Protein AF-A0A7V0XI89-F1 (afdb_monomer)

Sequence (116 aa):
MSEIVYDGTAVFCNRFIDRRSRTHDQMVQAARSGKQNIAEGCMASGTSKKFELKLVGVARASLEELLLDYEDFLRQKGLKQWAKEHPKSKFIRSLCYKGDRSYGTYKRFLEKETSE

Mean predicted aligned error: 3.93 Å

pLDDT: mean 93.4, std 10.7, range [33.38, 98.62]

Nearest PDB structures (foldseek):
  7o8k-assembly1_A  TM=6.989E-01  e=5.951E+00  Nonlabens marinus S1-08
  5g2c-assembly1_A  TM=6.320E-01  e=7.297E+00  Nonlabens marinus S1-08
  8auw-assembly1_D  TM=4.251E-01  e=6.590E+00  Homo sapiens

Structure (mmCIF, N/CA/C/O backbone):
data_AF-A0A7V0XI89-F1
#
_entry.id   AF-A0A7V0XI89-F1
#
loop_
_atom_site.group_PDB
_atom_site.id
_atom_site.type_symbol
_atom_site.label_atom_id
_atom_site.label_alt_id
_atom_site.label_comp_id
_atom_site.label_asym_id
_atom_site.label_entity_id
_atom_site.label_seq_id
_atom_site.pdbx_PDB_ins_code
_atom_site.Cartn_x
_atom_site.Cartn_y
_atom_site.Cartn_z
_atom_site.occupancy
_atom_site.B_iso_or_equiv
_atom_site.auth_seq_id
_atom_site.auth_comp_id
_atom_site.auth_asym_id
_atom_site.auth_atom_id
_atom_site.pdbx_PDB_model_num
ATOM 1 N N . MET A 1 1 ? 1.874 -10.206 -5.966 1.00 80.19 1 MET A N 1
ATOM 2 C CA . MET A 1 1 ? 2.003 -9.501 -4.665 1.00 80.19 1 MET A CA 1
ATOM 3 C C . MET A 1 1 ? 1.563 -8.047 -4.771 1.00 80.19 1 MET A C 1
ATOM 5 O O . MET A 1 1 ? 0.699 -7.657 -4.005 1.00 80.19 1 MET A O 1
ATOM 9 N N . SER A 1 2 ? 2.090 -7.262 -5.718 1.00 91.25 2 SER A N 1
ATOM 10 C CA . SER A 1 2 ? 1.640 -5.876 -5.948 1.00 91.25 2 SER A CA 1
ATOM 11 C C . SER A 1 2 ? 0.149 -5.769 -6.292 1.00 91.25 2 SER A C 1
ATOM 13 O O . SER A 1 2 ? -0.512 -4.841 -5.847 1.00 91.25 2 SER A O 1
ATOM 15 N N . GLU A 1 3 ? -0.405 -6.755 -7.003 1.00 94.88 3 GLU A N 1
ATOM 16 C CA . GLU A 1 3 ? -1.851 -6.857 -7.246 1.00 94.88 3 GLU A CA 1
ATOM 17 C C . GLU A 1 3 ? -2.672 -6.975 -5.956 1.00 94.88 3 GLU A C 1
ATOM 19 O O . GLU A 1 3 ? -3.611 -6.218 -5.764 1.00 94.88 3 GLU A O 1
ATOM 24 N N . ILE A 1 4 ? -2.240 -7.823 -5.019 1.00 95.44 4 ILE A N 1
ATOM 25 C CA . ILE A 1 4 ? -2.894 -7.988 -3.712 1.00 95.44 4 ILE A CA 1
ATOM 26 C C . ILE A 1 4 ? -2.888 -6.671 -2.924 1.00 95.44 4 ILE A C 1
ATOM 28 O O . ILE A 1 4 ? -3.867 -6.354 -2.254 1.00 95.44 4 ILE A O 1
ATOM 32 N N . VAL A 1 5 ? -1.792 -5.905 -2.998 1.00 96.06 5 VAL A N 1
ATOM 33 C CA . VAL A 1 5 ? -1.706 -4.580 -2.363 1.00 96.06 5 VAL A CA 1
ATOM 34 C C . VAL A 1 5 ? -2.711 -3.621 -2.997 1.00 96.06 5 VAL A C 1
ATOM 36 O O . VAL A 1 5 ? -3.427 -2.948 -2.268 1.00 96.06 5 VAL A O 1
ATOM 39 N N . TYR A 1 6 ? -2.808 -3.592 -4.328 1.00 97.88 6 TYR A N 1
ATOM 40 C CA . TYR A 1 6 ? -3.791 -2.766 -5.029 1.00 97.88 6 TYR A CA 1
ATOM 41 C C . TYR A 1 6 ? -5.234 -3.119 -4.649 1.00 97.88 6 TYR A C 1
ATOM 43 O O . TYR A 1 6 ? -5.972 -2.239 -4.204 1.00 97.88 6 TYR A O 1
ATOM 51 N N . ASP A 1 7 ? -5.613 -4.394 -4.749 1.00 96.75 7 ASP A N 1
ATOM 52 C CA . ASP A 1 7 ? -6.972 -4.849 -4.436 1.00 96.75 7 ASP A CA 1
ATOM 53 C C . ASP A 1 7 ? -7.314 -4.582 -2.962 1.00 96.75 7 ASP A C 1
ATOM 55 O O . ASP A 1 7 ? -8.398 -4.100 -2.628 1.00 96.75 7 ASP A O 1
ATOM 59 N N . GLY A 1 8 ? -6.351 -4.828 -2.067 1.00 96.56 8 GLY A N 1
ATOM 60 C CA . GLY A 1 8 ? -6.492 -4.547 -0.645 1.00 96.56 8 GLY A CA 1
ATOM 61 C C . GLY A 1 8 ? -6.675 -3.066 -0.337 1.00 96.56 8 GLY A C 1
ATOM 62 O O . GLY A 1 8 ? -7.560 -2.728 0.449 1.00 96.56 8 GLY A O 1
ATOM 63 N N . THR A 1 9 ? -5.908 -2.187 -0.987 1.00 98.00 9 THR A N 1
ATOM 64 C CA . THR A 1 9 ? -6.071 -0.734 -0.856 1.00 98.00 9 THR A CA 1
ATOM 65 C C . THR A 1 9 ? -7.424 -0.277 -1.383 1.00 98.00 9 THR A C 1
ATOM 67 O O . THR A 1 9 ? -8.102 0.487 -0.706 1.00 98.00 9 THR A O 1
ATOM 70 N N . ALA A 1 10 ? -7.871 -0.773 -2.539 1.00 97.56 10 ALA A N 1
ATOM 71 C CA . ALA A 1 10 ? -9.173 -0.404 -3.089 1.00 97.56 10 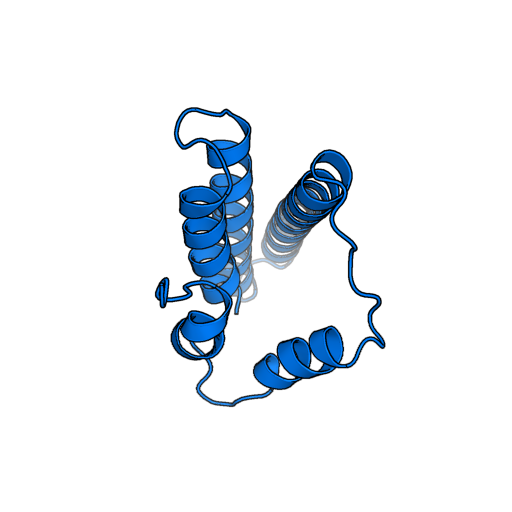ALA A CA 1
ATOM 72 C C . ALA A 1 10 ? -10.317 -0.747 -2.119 1.00 97.56 10 ALA A C 1
ATOM 74 O O . ALA A 1 10 ? -11.189 0.086 -1.856 1.00 97.56 10 ALA A O 1
ATOM 75 N N . VAL A 1 11 ? -10.287 -1.947 -1.532 1.00 96.81 11 VAL A N 1
ATOM 76 C CA . VAL A 1 11 ? -11.266 -2.358 -0.518 1.00 96.81 11 VAL A CA 1
ATOM 77 C C . VAL A 1 11 ? -11.137 -1.531 0.758 1.00 96.81 11 VAL A C 1
ATOM 79 O O . VAL A 1 11 ? -12.149 -1.063 1.275 1.00 96.81 11 VAL A O 1
ATOM 82 N N . PHE A 1 12 ? -9.920 -1.303 1.255 1.00 97.06 12 PHE A N 1
ATOM 83 C CA . PHE A 1 12 ? -9.691 -0.465 2.430 1.00 97.06 12 PHE A CA 1
ATOM 84 C C . PHE A 1 12 ? -10.273 0.942 2.239 1.00 97.06 12 PHE A C 1
ATOM 86 O O . PHE A 1 12 ? -11.072 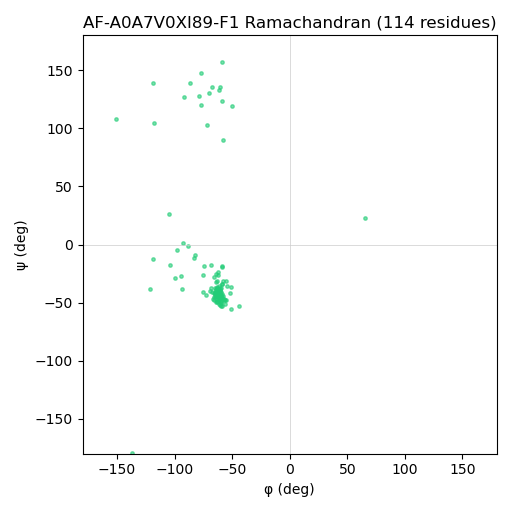1.391 3.061 1.00 97.06 12 PHE A O 1
ATOM 93 N N . CYS A 1 13 ? -9.940 1.607 1.131 1.00 98.00 13 CYS A N 1
ATOM 94 C CA . CYS A 1 13 ? -10.418 2.949 0.825 1.00 98.00 13 CYS A CA 1
ATOM 95 C C . CYS A 1 13 ? -11.942 2.977 0.706 1.00 98.00 13 CYS A C 1
ATOM 97 O O . CYS A 1 13 ? -12.573 3.840 1.300 1.00 98.00 13 CYS A O 1
ATOM 99 N N . ASN A 1 14 ? -12.557 1.995 0.039 1.00 96.50 14 ASN A N 1
ATOM 100 C CA . ASN A 1 14 ? -14.018 1.908 -0.062 1.00 96.50 14 ASN A CA 1
ATOM 101 C C . ASN A 1 14 ? -14.730 1.732 1.285 1.00 96.50 14 ASN A C 1
ATOM 103 O O . ASN A 1 14 ? -15.902 2.088 1.390 1.00 96.50 14 ASN A O 1
ATOM 107 N N . ARG A 1 15 ? -14.055 1.164 2.289 1.00 94.94 15 ARG A N 1
ATOM 108 C CA . ARG A 1 15 ? -14.635 0.897 3.611 1.00 94.94 15 ARG A CA 1
ATOM 109 C C . ARG A 1 15 ? -14.388 2.015 4.613 1.00 94.94 15 ARG A C 1
ATOM 111 O O . ARG A 1 15 ? -15.248 2.277 5.447 1.00 94.94 15 ARG A O 1
ATOM 118 N N . PHE A 1 16 ? -13.203 2.614 4.582 1.00 96.12 16 PHE A N 1
ATOM 119 C CA . PHE A 1 16 ? -12.715 3.447 5.681 1.00 96.12 16 PHE A CA 1
ATOM 120 C C . PHE A 1 16 ? -12.452 4.899 5.295 1.00 96.12 16 PHE A C 1
ATOM 122 O O . PHE A 1 16 ? -12.274 5.733 6.184 1.00 96.12 16 PHE A O 1
ATOM 129 N N . ILE A 1 17 ? -12.442 5.208 3.999 1.00 96.88 17 ILE A N 1
ATOM 130 C CA . ILE A 1 17 ? -12.182 6.544 3.476 1.00 96.88 17 ILE A CA 1
ATOM 131 C C . ILE A 1 17 ? -13.417 7.005 2.700 1.00 96.88 17 ILE A C 1
ATOM 133 O O . ILE A 1 17 ? -14.036 6.234 1.969 1.00 96.88 17 ILE A O 1
ATOM 137 N N . ASP A 1 18 ? -13.798 8.273 2.856 1.00 96.38 18 ASP A N 1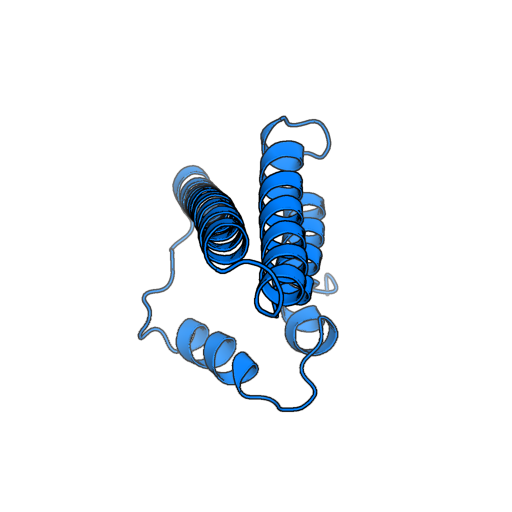
ATOM 138 C CA . ASP A 1 18 ? -14.893 8.840 2.069 1.00 96.38 18 ASP A CA 1
ATOM 139 C C . ASP A 1 18 ? -14.560 8.723 0.573 1.00 96.38 18 ASP A C 1
ATOM 141 O O . ASP A 1 18 ? -13.528 9.220 0.117 1.00 96.38 18 ASP A O 1
ATOM 145 N N . ARG A 1 19 ? -15.449 8.076 -0.191 1.00 94.06 19 ARG A N 1
ATOM 146 C CA . ARG A 1 19 ? -15.307 7.836 -1.636 1.00 94.06 19 ARG A CA 1
ATOM 147 C C . ARG A 1 19 ? -15.167 9.107 -2.472 1.00 94.06 19 ARG A C 1
ATOM 149 O O . ARG A 1 19 ? -14.756 9.014 -3.619 1.00 94.06 19 ARG A O 1
ATOM 156 N N . ARG A 1 20 ? -15.565 10.267 -1.949 1.00 95.94 20 ARG A N 1
ATOM 157 C CA . ARG A 1 20 ? -15.433 11.570 -2.618 1.00 95.94 20 ARG A CA 1
ATOM 158 C C . ARG A 1 20 ? -14.207 12.349 -2.150 1.00 95.94 20 ARG A C 1
ATOM 160 O O . AR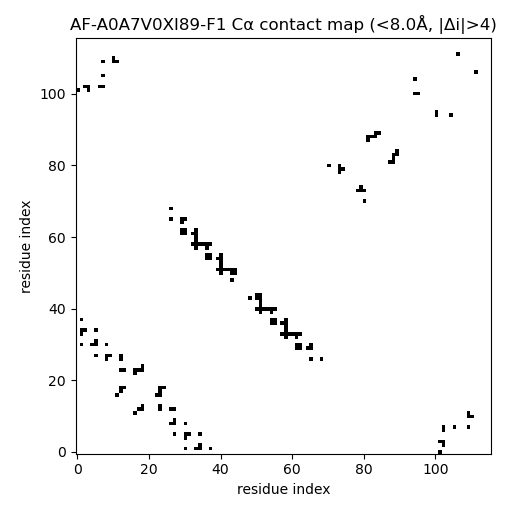G A 1 20 ? -13.954 13.440 -2.653 1.00 95.94 20 ARG A O 1
ATOM 167 N N . SER A 1 21 ? -13.472 11.834 -1.166 1.00 97.12 21 SER A N 1
ATOM 168 C CA . SER A 1 21 ? -12.286 12.510 -0.653 1.00 97.12 21 SER A CA 1
ATOM 169 C C . SER A 1 21 ? -11.096 12.345 -1.589 1.00 97.12 21 SER A C 1
ATOM 171 O O . SER A 1 21 ? -10.883 11.296 -2.195 1.00 97.12 21 SER A O 1
ATOM 173 N N . ARG A 1 22 ? -10.249 13.376 -1.617 1.00 97.50 22 ARG A N 1
ATOM 174 C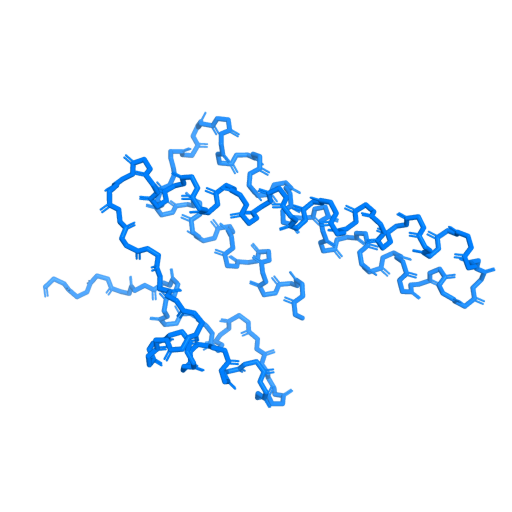 CA . ARG A 1 22 ? -8.979 13.345 -2.342 1.00 97.50 22 ARG A CA 1
ATOM 175 C C . ARG A 1 22 ? -8.055 12.221 -1.855 1.00 97.50 22 ARG A C 1
ATOM 177 O O . ARG A 1 22 ? -7.358 11.626 -2.669 1.00 97.50 22 ARG A O 1
ATOM 184 N N . THR A 1 23 ? -8.095 11.905 -0.562 1.00 97.44 23 THR A N 1
ATOM 185 C CA . THR A 1 23 ? -7.317 10.817 0.046 1.00 97.44 23 THR A CA 1
ATOM 186 C C . THR A 1 23 ? -7.689 9.451 -0.526 1.00 97.44 23 THR A C 1
ATOM 188 O O . THR A 1 23 ? -6.799 8.641 -0.769 1.00 97.44 23 THR A O 1
ATOM 191 N N . HIS A 1 24 ? -8.977 9.191 -0.793 1.00 98.38 24 HIS A N 1
ATOM 192 C CA . HIS A 1 24 ? -9.407 7.935 -1.425 1.00 98.38 24 HIS A CA 1
ATOM 193 C C . HIS A 1 24 ? -8.728 7.759 -2.786 1.00 98.38 24 HIS A C 1
ATOM 195 O O . HIS A 1 24 ? -8.032 6.766 -3.007 1.00 98.38 24 HIS A O 1
ATOM 201 N N . ASP A 1 25 ? -8.846 8.771 -3.649 1.00 97.75 25 ASP A N 1
ATOM 202 C CA . ASP A 1 25 ? -8.242 8.752 -4.980 1.00 97.75 25 ASP A CA 1
ATOM 203 C C . ASP A 1 25 ? -6.717 8.609 -4.917 1.00 97.75 25 ASP A C 1
ATOM 205 O O . ASP A 1 25 ? -6.139 7.832 -5.678 1.00 97.75 25 ASP A O 1
ATOM 209 N N . GLN A 1 26 ? -6.057 9.340 -4.013 1.00 98.12 26 GLN A N 1
ATOM 210 C CA . GLN A 1 26 ? -4.599 9.312 -3.858 1.00 98.12 26 GLN A CA 1
ATOM 211 C C . GLN A 1 26 ? -4.094 7.923 -3.475 1.00 98.12 26 GLN A C 1
ATOM 213 O O . GLN A 1 26 ? -3.252 7.376 -4.185 1.00 98.12 26 GLN A O 1
ATOM 218 N N . MET A 1 27 ? -4.667 7.308 -2.440 1.00 98.62 27 MET A N 1
ATOM 219 C CA . MET A 1 27 ? -4.259 5.974 -1.997 1.00 98.62 27 MET A CA 1
ATOM 220 C C . MET A 1 27 ? -4.468 4.919 -3.093 1.00 98.62 27 MET A C 1
ATOM 222 O O . MET A 1 27 ? -3.583 4.102 -3.366 1.00 98.62 27 MET A O 1
ATOM 226 N N . VAL A 1 28 ? -5.627 4.940 -3.765 1.00 98.50 28 VAL A N 1
ATOM 227 C CA . VAL A 1 28 ? -5.926 3.990 -4.850 1.00 98.50 28 VAL A CA 1
ATOM 228 C C . VAL A 1 28 ? -4.970 4.185 -6.031 1.00 98.50 28 VAL A C 1
ATOM 230 O O . VAL A 1 28 ? -4.481 3.199 -6.595 1.00 98.50 28 VAL A O 1
ATOM 233 N N . GLN A 1 29 ? -4.656 5.432 -6.397 1.00 98.38 29 GLN A N 1
ATOM 234 C CA . GLN A 1 29 ? -3.709 5.727 -7.475 1.00 98.38 29 GLN A CA 1
ATOM 235 C C . GLN A 1 29 ? -2.269 5.371 -7.103 1.00 98.38 29 GLN A C 1
ATOM 237 O O . GLN A 1 29 ? -1.570 4.803 -7.941 1.00 98.38 29 GLN A O 1
ATOM 242 N N . ALA A 1 30 ? -1.829 5.617 -5.869 1.00 98.56 30 ALA A N 1
ATOM 243 C CA . ALA A 1 30 ? -0.505 5.226 -5.393 1.00 98.56 30 ALA A CA 1
ATOM 244 C C . ALA A 1 30 ? -0.320 3.701 -5.477 1.00 98.56 30 ALA A C 1
ATOM 246 O O . ALA A 1 30 ? 0.661 3.208 -6.044 1.00 98.56 30 ALA A O 1
ATOM 247 N N . ALA A 1 31 ? -1.320 2.934 -5.031 1.00 98.50 31 ALA A N 1
ATOM 248 C CA . ALA A 1 31 ? -1.305 1.477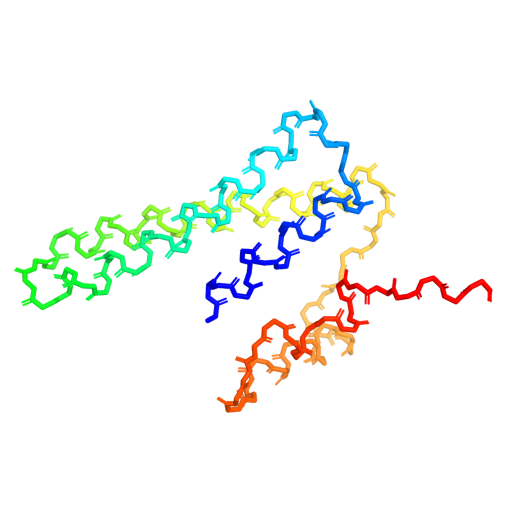 -5.139 1.00 98.50 31 ALA A CA 1
ATOM 249 C C . ALA A 1 31 ? -1.290 0.992 -6.603 1.00 98.50 31 ALA A C 1
ATOM 251 O O . ALA A 1 31 ? -0.532 0.080 -6.954 1.00 98.50 31 ALA A O 1
ATOM 252 N N . ARG A 1 32 ? -2.089 1.622 -7.478 1.00 98.50 32 ARG A N 1
ATOM 253 C CA . ARG A 1 32 ? -2.129 1.312 -8.918 1.00 98.50 32 ARG A CA 1
ATOM 254 C C . ARG A 1 32 ? -0.796 1.615 -9.600 1.00 98.50 32 ARG A C 1
ATOM 256 O O . ARG A 1 32 ? -0.269 0.751 -10.299 1.00 98.50 32 ARG A O 1
ATOM 263 N N . SER A 1 33 ? -0.251 2.808 -9.372 1.00 98.31 33 SER A N 1
ATOM 264 C CA . SER A 1 33 ? 1.041 3.257 -9.899 1.00 98.31 33 SER A CA 1
ATOM 265 C C . SER A 1 33 ? 2.160 2.311 -9.471 1.00 98.31 33 SER A C 1
ATOM 267 O O . SER A 1 33 ? 2.929 1.846 -10.313 1.00 98.31 33 SER A O 1
ATOM 269 N N . GLY A 1 34 ? 2.207 1.943 -8.186 1.00 98.25 34 GLY A N 1
ATOM 270 C CA . GLY A 1 34 ? 3.168 0.970 -7.670 1.00 98.25 34 GLY A CA 1
ATOM 271 C C . GLY A 1 34 ? 3.085 -0.373 -8.401 1.00 98.25 34 GLY A C 1
ATOM 272 O O . GLY A 1 34 ? 4.100 -0.894 -8.865 1.00 98.25 34 GLY A O 1
ATOM 273 N N . LYS A 1 35 ? 1.871 -0.919 -8.574 1.00 98.00 35 LYS A N 1
ATOM 274 C CA . LYS A 1 35 ? 1.641 -2.169 -9.319 1.00 98.00 35 LYS A CA 1
ATOM 275 C C . LYS A 1 35 ? 2.112 -2.075 -10.774 1.00 98.00 35 LYS A C 1
ATOM 277 O O . LYS A 1 35 ? 2.816 -2.979 -11.226 1.00 98.00 35 LYS A O 1
ATOM 282 N N . GLN A 1 36 ? 1.713 -1.027 -11.494 1.00 98.06 36 GLN A N 1
ATOM 283 C CA . GLN A 1 36 ? 2.009 -0.865 -12.922 1.00 98.06 36 GLN A CA 1
ATOM 284 C C . GLN A 1 36 ? 3.506 -0.690 -13.174 1.00 98.06 36 GLN A C 1
ATOM 286 O O . GLN A 1 36 ? 4.074 -1.427 -13.975 1.00 98.06 36 GLN A O 1
ATOM 291 N N . ASN A 1 37 ? 4.167 0.188 -12.417 1.00 98.12 37 ASN A N 1
ATOM 292 C CA . ASN A 1 37 ? 5.599 0.431 -12.574 1.00 98.12 37 ASN A CA 1
ATOM 293 C C . ASN A 1 37 ? 6.452 -0.809 -12.242 1.00 98.12 37 ASN A C 1
ATOM 295 O O . ASN A 1 37 ? 7.479 -1.025 -12.881 1.00 98.12 37 ASN A O 1
ATOM 299 N N . ILE A 1 38 ? 6.027 -1.670 -11.304 1.00 97.56 38 ILE A N 1
ATOM 300 C CA . ILE A 1 38 ? 6.683 -2.974 -11.086 1.00 97.56 38 ILE A CA 1
ATOM 301 C C . ILE A 1 38 ? 6.555 -3.853 -12.332 1.00 97.56 38 ILE A C 1
ATOM 303 O O . ILE A 1 38 ? 7.552 -4.405 -12.789 1.00 97.56 38 ILE A O 1
ATOM 307 N N . ALA A 1 39 ? 5.345 -3.987 -12.882 1.00 96.50 39 ALA A N 1
ATOM 308 C CA . ALA A 1 39 ? 5.107 -4.834 -14.048 1.00 96.50 39 ALA A CA 1
ATOM 309 C C . ALA A 1 39 ? 5.905 -4.350 -15.270 1.00 96.50 39 ALA A C 1
ATOM 311 O O . ALA A 1 39 ? 6.607 -5.137 -15.903 1.00 96.50 39 ALA A O 1
ATOM 312 N N . GLU A 1 40 ? 5.861 -3.049 -15.558 1.00 96.25 40 GLU A N 1
ATOM 313 C CA . GLU A 1 40 ? 6.619 -2.434 -16.649 1.00 96.25 40 GLU A CA 1
ATOM 314 C C . GLU A 1 40 ? 8.134 -2.543 -16.425 1.00 96.25 40 GLU A C 1
ATOM 316 O O . GLU A 1 40 ? 8.874 -2.871 -17.354 1.00 96.25 40 GLU A O 1
ATOM 321 N N . GLY A 1 41 ? 8.604 -2.345 -15.188 1.00 96.56 41 GLY A N 1
ATOM 322 C CA . GLY A 1 41 ? 10.012 -2.495 -14.823 1.00 96.56 41 GLY A CA 1
ATOM 323 C C . GLY A 1 41 ? 10.525 -3.916 -15.062 1.00 96.56 41 GLY A C 1
ATOM 324 O O . GLY A 1 41 ? 11.600 -4.095 -15.634 1.00 96.56 41 GLY A O 1
ATOM 325 N N . CYS A 1 42 ? 9.729 -4.931 -14.709 1.00 93.94 42 CYS A N 1
ATOM 326 C CA . CYS A 1 42 ? 10.048 -6.330 -14.992 1.00 93.94 42 CYS A CA 1
ATOM 327 C C . CYS A 1 42 ? 10.141 -6.607 -16.499 1.00 93.94 42 CYS A C 1
ATOM 329 O O . CYS A 1 42 ? 11.094 -7.250 -16.936 1.00 93.94 42 CYS A O 1
ATOM 331 N N . MET A 1 43 ? 9.205 -6.087 -17.300 1.00 93.88 43 MET A N 1
ATOM 332 C CA . MET A 1 43 ? 9.240 -6.237 -18.762 1.00 93.88 43 MET A CA 1
ATOM 333 C C . MET A 1 43 ? 10.467 -5.558 -19.385 1.00 93.88 43 MET A C 1
ATOM 335 O O . MET A 1 43 ? 11.065 -6.084 -20.322 1.00 93.88 43 MET A O 1
ATOM 339 N N . ALA A 1 44 ? 10.878 -4.411 -18.841 1.00 93.56 44 ALA A N 1
ATOM 340 C CA . ALA A 1 44 ? 12.058 -3.681 -19.287 1.00 93.56 44 ALA A CA 1
ATOM 341 C C . ALA A 1 44 ? 13.386 -4.330 -18.862 1.00 93.56 44 ALA A C 1
ATOM 343 O O . ALA A 1 44 ? 14.421 -4.035 -19.457 1.00 93.56 44 ALA A O 1
ATOM 344 N N . SER A 1 45 ? 13.389 -5.219 -17.864 1.00 90.44 45 SER A N 1
ATOM 345 C CA . SER A 1 45 ? 14.612 -5.811 -17.298 1.00 90.44 45 SER A CA 1
ATOM 346 C C . SER A 1 45 ? 15.470 -6.549 -18.333 1.00 90.44 45 SER A C 1
ATOM 348 O O . SER A 1 45 ? 16.701 -6.548 -18.230 1.00 90.44 45 SER A O 1
ATOM 350 N N . GLY A 1 46 ? 14.828 -7.142 -19.347 1.00 89.81 46 GLY A N 1
ATOM 351 C CA . GLY A 1 46 ? 15.493 -7.835 -20.454 1.00 89.81 46 GLY A CA 1
ATOM 352 C C . GLY A 1 46 ? 15.983 -6.926 -21.588 1.00 89.81 46 GLY A C 1
ATOM 353 O O . GLY A 1 46 ? 16.733 -7.389 -22.439 1.00 89.81 46 GLY A O 1
ATOM 354 N N . THR A 1 47 ? 15.582 -5.649 -21.618 1.00 94.50 47 THR A N 1
ATOM 355 C CA . THR A 1 47 ? 15.873 -4.726 -22.732 1.00 94.50 47 THR A CA 1
ATOM 356 C C . THR A 1 47 ? 16.655 -3.484 -22.304 1.00 94.50 47 THR A C 1
ATOM 358 O O . THR A 1 47 ? 17.539 -3.036 -23.030 1.00 94.50 47 THR A O 1
ATOM 361 N N . SER A 1 48 ? 16.371 -2.912 -21.130 1.00 96.56 48 SER A N 1
ATOM 362 C CA . SER A 1 48 ? 17.016 -1.692 -20.637 1.00 96.56 48 SER A CA 1
ATOM 363 C C . SER A 1 48 ? 17.078 -1.628 -19.113 1.00 96.56 48 SER A C 1
ATOM 365 O O . SER A 1 48 ? 16.101 -1.303 -18.435 1.00 96.56 48 SER A O 1
ATOM 367 N N . LYS A 1 49 ? 18.290 -1.799 -18.571 1.00 95.88 49 LYS A N 1
ATOM 368 C CA . LYS A 1 49 ? 18.565 -1.644 -17.132 1.00 95.88 49 LYS A CA 1
ATOM 369 C C . LYS A 1 49 ? 18.285 -0.240 -16.608 1.00 95.88 49 LYS A C 1
ATOM 371 O O . LYS A 1 49 ? 17.786 -0.081 -15.499 1.00 95.88 49 LYS A O 1
ATOM 376 N N . LYS A 1 50 ? 18.546 0.793 -17.413 1.00 97.12 50 LYS A N 1
ATOM 377 C CA . LYS A 1 50 ? 18.240 2.182 -17.040 1.00 97.12 50 LYS A CA 1
ATOM 378 C C . LYS A 1 50 ? 16.737 2.384 -16.837 1.00 97.12 50 LYS A C 1
ATOM 380 O O . LYS A 1 50 ? 16.335 3.062 -15.894 1.00 97.12 50 LYS A O 1
ATOM 385 N N . PHE A 1 51 ? 15.918 1.820 -17.724 1.00 96.38 51 PHE A N 1
ATOM 386 C CA . PHE A 1 51 ? 14.468 1.973 -17.652 1.00 96.38 51 PHE A CA 1
ATOM 387 C C . PHE A 1 51 ? 13.860 1.118 -16.534 1.00 96.38 51 PHE A C 1
ATOM 389 O O . PHE A 1 51 ? 13.050 1.633 -15.769 1.00 96.38 51 PHE A O 1
ATOM 396 N N . GLU A 1 52 ? 14.339 -0.119 -16.358 1.00 97.69 52 GLU A N 1
ATOM 397 C CA . GLU A 1 52 ? 14.012 -0.969 -15.203 1.00 97.69 52 GLU A CA 1
ATOM 398 C C . GLU A 1 52 ? 14.242 -0.226 -13.878 1.00 97.69 52 GLU A C 1
ATOM 400 O O . GLU A 1 52 ? 13.312 -0.074 -13.087 1.00 97.69 52 GLU A O 1
ATOM 405 N N . LEU A 1 53 ? 15.452 0.304 -13.655 1.00 97.69 53 LEU A N 1
ATOM 406 C CA . LEU A 1 53 ? 15.793 1.010 -12.415 1.00 97.69 53 LEU A CA 1
ATOM 407 C C . LEU A 1 53 ? 14.914 2.244 -12.188 1.00 97.69 53 LEU A C 1
ATOM 409 O O . LEU A 1 53 ? 14.495 2.501 -11.059 1.00 97.69 53 LEU A O 1
ATOM 413 N N . LYS A 1 54 ? 14.606 2.992 -13.255 1.00 98.06 54 LYS A N 1
ATOM 414 C CA . LYS A 1 54 ? 13.713 4.151 -13.176 1.00 98.06 54 LYS A CA 1
ATOM 415 C C . LYS A 1 54 ? 12.319 3.739 -12.699 1.00 98.06 54 LYS A C 1
ATOM 417 O O . LYS A 1 54 ? 11.814 4.330 -11.748 1.00 98.06 54 LYS A O 1
ATOM 422 N N . LEU A 1 55 ? 11.707 2.742 -13.337 1.00 98.19 55 LEU A N 1
ATOM 423 C CA . LEU A 1 55 ? 10.344 2.310 -13.020 1.00 98.19 55 LEU A CA 1
ATOM 424 C C . LEU A 1 55 ? 10.257 1.665 -11.635 1.00 98.19 55 LEU A C 1
ATOM 426 O O . LEU A 1 55 ? 9.355 1.987 -10.867 1.00 98.19 55 LEU A O 1
ATOM 430 N N . VAL A 1 56 ? 11.235 0.840 -11.256 1.00 97.31 56 VAL A N 1
ATOM 431 C CA . VAL A 1 56 ? 11.313 0.287 -9.894 1.00 97.31 56 VAL A CA 1
ATOM 432 C C . VAL A 1 56 ? 11.451 1.406 -8.852 1.00 97.31 56 VAL A C 1
ATOM 434 O O . VAL A 1 56 ? 10.829 1.337 -7.792 1.00 97.31 56 VAL A O 1
ATOM 437 N N . GLY A 1 57 ? 12.200 2.470 -9.161 1.00 98.00 57 GLY A N 1
ATOM 438 C CA . GLY A 1 57 ? 12.293 3.666 -8.320 1.00 98.00 57 GLY A CA 1
ATOM 439 C C . GLY A 1 57 ? 10.951 4.382 -8.141 1.00 98.00 57 GLY A C 1
ATOM 440 O O . GLY A 1 57 ? 10.568 4.686 -7.012 1.00 98.00 57 GLY A O 1
ATOM 441 N N . VAL A 1 58 ? 10.203 4.591 -9.230 1.00 98.38 58 VAL A N 1
ATOM 442 C CA . VAL A 1 58 ? 8.851 5.181 -9.177 1.00 98.38 58 VAL A CA 1
ATOM 443 C C . VAL A 1 58 ? 7.900 4.292 -8.377 1.00 98.38 58 VAL A C 1
ATOM 445 O O . VAL A 1 58 ? 7.186 4.786 -7.508 1.00 98.38 58 VAL A O 1
ATOM 448 N N . ALA A 1 59 ? 7.932 2.976 -8.603 1.00 98.25 59 ALA A N 1
ATOM 449 C CA . ALA A 1 59 ? 7.108 2.038 -7.854 1.00 98.25 59 ALA A CA 1
ATOM 450 C C . ALA A 1 59 ? 7.385 2.099 -6.348 1.00 98.25 59 ALA A C 1
ATOM 452 O O . ALA A 1 59 ? 6.448 2.095 -5.551 1.00 98.25 59 ALA A O 1
ATOM 453 N N . ARG A 1 60 ? 8.664 2.175 -5.956 1.00 98.12 60 ARG A N 1
ATOM 454 C CA . ARG A 1 60 ? 9.061 2.318 -4.552 1.00 98.12 60 ARG A CA 1
ATOM 455 C C . ARG A 1 60 ? 8.482 3.593 -3.945 1.00 98.12 60 ARG A C 1
ATOM 457 O O . ARG A 1 60 ? 7.881 3.503 -2.882 1.00 98.12 60 ARG A O 1
ATOM 464 N N . ALA A 1 61 ? 8.626 4.731 -4.623 1.00 98.38 61 ALA A N 1
ATOM 465 C CA . ALA A 1 61 ? 8.098 6.005 -4.141 1.00 98.38 61 ALA A CA 1
ATOM 466 C C . ALA A 1 61 ? 6.571 5.955 -3.953 1.00 98.38 61 ALA A C 1
ATOM 468 O O . ALA A 1 61 ? 6.077 6.336 -2.898 1.00 98.38 61 ALA A O 1
ATOM 469 N N . SER A 1 62 ? 5.827 5.394 -4.917 1.00 98.38 62 SER A N 1
ATOM 470 C CA . SER A 1 62 ? 4.369 5.244 -4.792 1.00 98.38 62 SER A CA 1
ATOM 471 C C . SER A 1 62 ? 3.954 4.329 -3.631 1.00 98.38 62 SER A C 1
ATOM 473 O O . SER A 1 62 ? 2.955 4.586 -2.968 1.00 98.38 62 SER A O 1
ATOM 475 N N . LEU A 1 63 ? 4.700 3.252 -3.365 1.00 97.94 63 LEU A N 1
ATOM 476 C CA . LEU A 1 63 ? 4.401 2.352 -2.243 1.00 97.94 63 LEU A CA 1
ATOM 477 C C . LEU A 1 63 ? 4.799 2.941 -0.881 1.00 97.94 63 LEU A C 1
ATOM 479 O O . LEU A 1 63 ? 4.210 2.567 0.131 1.00 97.94 63 LEU A O 1
ATOM 483 N N . GLU A 1 64 ? 5.784 3.838 -0.851 1.00 98.25 64 GLU A N 1
ATOM 484 C CA . GLU A 1 64 ? 6.182 4.583 0.345 1.00 98.25 64 GLU A CA 1
ATOM 485 C C . GLU A 1 64 ? 5.144 5.654 0.703 1.00 98.25 64 GLU A C 1
ATOM 487 O O . GLU A 1 64 ? 4.722 5.716 1.854 1.00 98.25 64 GLU A O 1
ATOM 492 N N . GLU A 1 65 ? 4.639 6.400 -0.285 1.00 98.06 65 GLU A N 1
ATOM 493 C CA . GLU A 1 65 ? 3.501 7.319 -0.114 1.00 98.06 65 GLU A CA 1
ATOM 494 C C . GLU A 1 65 ? 2.268 6.579 0.421 1.00 98.06 65 GLU A C 1
ATOM 496 O O . GLU A 1 65 ? 1.703 6.959 1.443 1.00 98.06 65 GLU A O 1
ATOM 501 N N . LEU A 1 66 ? 1.930 5.438 -0.187 1.00 98.50 66 LEU A N 1
ATOM 502 C CA . LEU A 1 66 ? 0.815 4.613 0.270 1.00 98.50 66 LEU A CA 1
ATOM 503 C C . LEU A 1 66 ? 0.988 4.122 1.720 1.00 98.50 66 LEU A C 1
ATOM 505 O O . LEU A 1 66 ? 0.008 4.016 2.457 1.00 98.50 66 LEU A O 1
ATOM 509 N N . LEU A 1 67 ? 2.211 3.781 2.142 1.00 97.88 67 LEU A N 1
ATOM 510 C CA . LEU A 1 67 ? 2.474 3.387 3.528 1.00 97.88 67 LEU A CA 1
ATOM 511 C C . LEU A 1 67 ? 2.224 4.554 4.489 1.00 97.88 67 LEU A C 1
ATOM 513 O O . LEU A 1 67 ? 1.574 4.349 5.514 1.00 97.88 67 LEU A O 1
ATOM 517 N N . LEU A 1 68 ? 2.695 5.754 4.143 1.00 98.25 68 LEU A N 1
ATOM 518 C CA . LEU A 1 68 ? 2.462 6.960 4.937 1.00 98.25 68 LEU A CA 1
ATOM 519 C C . LEU A 1 68 ? 0.966 7.268 5.053 1.00 98.25 68 LEU A C 1
ATOM 521 O O . LEU A 1 68 ? 0.503 7.548 6.155 1.00 98.25 68 LEU A O 1
ATOM 525 N N . ASP A 1 69 ? 0.190 7.110 3.977 1.00 98.38 69 ASP A N 1
ATOM 526 C CA . ASP A 1 69 ? -1.267 7.289 4.017 1.00 98.38 69 ASP A CA 1
ATOM 527 C C . ASP A 1 69 ? -1.948 6.330 5.013 1.00 98.38 69 ASP A C 1
ATOM 529 O O . ASP A 1 69 ? -2.852 6.720 5.759 1.00 98.38 69 ASP A O 1
ATOM 533 N N . TYR A 1 70 ? -1.506 5.067 5.074 1.00 98.06 70 TYR A N 1
ATOM 534 C CA . TYR A 1 70 ? -2.003 4.114 6.072 1.00 98.06 70 TYR A CA 1
ATOM 535 C C . TYR A 1 70 ? -1.628 4.517 7.503 1.00 98.06 70 TYR A C 1
ATOM 537 O O . TYR A 1 70 ? -2.449 4.392 8.416 1.00 98.06 70 TYR A O 1
ATOM 545 N N . GLU A 1 71 ? -0.396 4.974 7.718 1.00 97.62 71 GLU A N 1
ATOM 546 C CA . GLU A 1 71 ? 0.079 5.425 9.030 1.00 97.62 71 GLU A CA 1
ATOM 547 C C . GLU A 1 71 ? -0.667 6.679 9.494 1.00 97.62 71 GLU A C 1
ATOM 549 O O . GLU A 1 71 ? -1.107 6.749 10.646 1.00 97.62 71 GLU A O 1
ATOM 554 N N . ASP A 1 72 ? -0.905 7.622 8.585 1.00 97.56 72 ASP A N 1
ATOM 555 C CA . ASP A 1 72 ? -1.684 8.824 8.841 1.00 97.56 72 ASP A CA 1
ATOM 556 C C . ASP A 1 72 ? -3.145 8.514 9.139 1.00 97.56 72 ASP A C 1
ATOM 558 O O . ASP A 1 72 ? -3.692 9.066 10.096 1.00 97.56 72 ASP A O 1
ATOM 562 N N . PHE A 1 73 ? -3.764 7.585 8.406 1.00 97.56 73 PHE A N 1
ATOM 563 C CA . PHE A 1 73 ? -5.110 7.119 8.725 1.00 97.56 73 PHE A CA 1
ATOM 564 C C . PHE A 1 73 ? -5.196 6.594 10.165 1.00 97.56 73 PHE A C 1
ATOM 566 O O . PHE A 1 73 ? -6.101 6.974 10.915 1.00 97.56 73 PHE A O 1
ATOM 573 N N . LEU A 1 74 ? -4.248 5.744 10.578 1.00 97.69 74 LEU A N 1
ATOM 574 C CA . LEU A 1 74 ? -4.219 5.205 11.940 1.00 97.69 74 LEU A CA 1
ATOM 575 C C . LEU A 1 74 ? -4.028 6.322 12.970 1.00 97.69 74 LEU A C 1
ATOM 577 O O . LEU A 1 74 ? -4.793 6.407 13.932 1.00 97.69 74 LEU A O 1
ATOM 581 N N . ARG A 1 75 ? -3.051 7.206 12.746 1.00 97.75 75 ARG A N 1
ATOM 582 C CA . ARG A 1 75 ? -2.720 8.325 13.634 1.00 97.75 75 ARG A CA 1
ATOM 583 C C . ARG A 1 75 ? -3.899 9.278 13.821 1.00 97.75 75 ARG A C 1
ATOM 585 O O . ARG A 1 75 ? -4.249 9.591 14.956 1.00 97.75 75 ARG A O 1
ATOM 592 N N . GLN A 1 76 ? -4.538 9.709 12.734 1.00 97.00 76 GLN A N 1
ATOM 593 C CA . GLN A 1 76 ? -5.668 10.647 12.765 1.00 97.00 76 GLN A CA 1
ATOM 594 C C . GLN A 1 76 ? -6.911 10.053 13.442 1.00 97.00 76 GLN A C 1
ATOM 596 O O . GLN A 1 76 ? -7.712 10.787 14.016 1.00 97.00 76 GLN A O 1
ATOM 601 N N . LYS A 1 77 ? -7.073 8.726 13.401 1.00 96.56 77 LYS A N 1
ATOM 602 C CA . LYS A 1 77 ? -8.176 8.007 14.055 1.00 96.56 77 LYS A CA 1
ATOM 603 C C . LYS A 1 77 ? -7.833 7.515 15.468 1.00 96.56 77 LYS A C 1
ATOM 605 O O . LYS A 1 77 ? -8.663 6.852 16.084 1.00 96.56 77 LYS A O 1
ATOM 610 N N . GLY A 1 78 ? -6.630 7.796 15.979 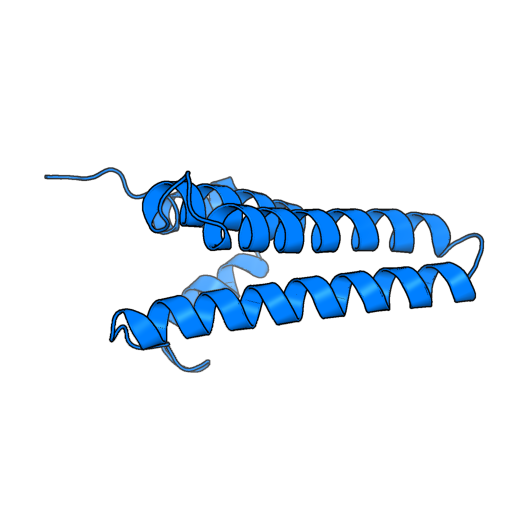1.00 96.81 78 GLY A N 1
ATOM 611 C CA . GLY A 1 78 ? -6.172 7.314 17.288 1.00 96.81 78 GLY A CA 1
ATOM 612 C C . GLY A 1 78 ? -6.018 5.788 17.370 1.00 96.81 78 GLY A C 1
ATOM 613 O O . GLY A 1 78 ? -6.081 5.210 18.454 1.00 96.81 78 GLY A O 1
ATOM 614 N N . LEU A 1 79 ? -5.843 5.114 16.231 1.00 96.62 79 LEU A N 1
ATOM 615 C CA . LEU A 1 79 ? -5.692 3.666 16.151 1.00 96.62 79 LEU A CA 1
ATOM 616 C C . LEU A 1 79 ? -4.227 3.266 16.341 1.00 96.62 79 LEU A C 1
ATOM 618 O O . LEU A 1 79 ? -3.305 3.875 15.803 1.00 96.62 79 LEU A O 1
ATOM 622 N N . LYS A 1 80 ? -4.002 2.183 17.087 1.00 95.25 80 LYS A N 1
ATOM 623 C CA . LYS A 1 80 ? -2.651 1.693 17.370 1.00 95.25 80 LYS A CA 1
ATOM 624 C C . LYS A 1 80 ? -2.063 0.955 16.167 1.00 95.25 80 LYS A C 1
ATOM 626 O O . LYS A 1 80 ? -2.560 -0.106 15.788 1.00 95.25 80 LYS A O 1
ATOM 631 N N . GLN A 1 81 ? -0.935 1.441 15.657 1.00 95.44 81 GLN A N 1
ATOM 632 C CA . GLN A 1 81 ? -0.102 0.685 14.725 1.00 95.44 81 GLN A CA 1
ATOM 633 C C . GLN A 1 81 ? 0.574 -0.485 15.453 1.00 95.44 81 GLN A C 1
ATOM 635 O O . GLN A 1 81 ? 1.162 -0.336 16.528 1.00 95.44 81 GLN A O 1
ATOM 640 N N . TRP A 1 82 ? 0.476 -1.686 14.885 1.00 95.44 82 TRP A N 1
ATOM 641 C CA . TRP A 1 82 ? 1.146 -2.857 15.441 1.00 95.44 82 TRP A CA 1
ATOM 642 C C . TRP A 1 82 ? 2.628 -2.859 15.074 1.00 95.44 82 TRP A C 1
ATOM 644 O O . TRP A 1 82 ? 2.986 -2.821 13.897 1.00 95.44 82 TRP A O 1
ATOM 654 N N . ALA A 1 83 ? 3.491 -3.002 16.082 1.00 94.88 83 ALA A N 1
ATOM 655 C CA . ALA A 1 83 ? 4.912 -3.246 15.868 1.00 94.88 83 ALA A CA 1
ATOM 656 C C . ALA A 1 83 ? 5.141 -4.530 15.049 1.00 94.88 83 ALA A C 1
ATOM 658 O O . ALA A 1 83 ? 4.308 -5.444 15.042 1.00 94.88 83 ALA A O 1
ATOM 659 N N . LYS A 1 84 ? 6.302 -4.628 14.391 1.00 92.31 84 LYS A N 1
ATOM 660 C CA . LYS A 1 84 ? 6.684 -5.797 13.572 1.00 92.31 84 LYS A CA 1
ATOM 661 C C . LYS A 1 84 ? 6.597 -7.115 14.351 1.00 92.31 84 LYS A C 1
ATOM 663 O O . LYS A 1 84 ? 6.142 -8.114 13.804 1.00 92.31 84 LYS A O 1
ATOM 668 N N . GLU A 1 85 ? 6.933 -7.075 15.639 1.00 95.25 85 GLU A N 1
ATOM 669 C CA . GLU A 1 85 ? 6.937 -8.251 16.510 1.00 95.25 85 GLU A CA 1
ATOM 670 C C . GLU A 1 85 ? 5.562 -8.630 17.080 1.00 95.25 85 GLU A C 1
ATOM 672 O O . GLU A 1 85 ? 5.410 -9.700 17.669 1.00 95.25 85 GLU A O 1
ATOM 677 N N . HIS A 1 86 ? 4.541 -7.789 16.899 1.00 97.31 86 HIS A N 1
ATOM 678 C CA . HIS A 1 86 ? 3.207 -8.062 17.419 1.00 97.31 86 HIS A CA 1
ATOM 679 C C . HIS A 1 86 ? 2.642 -9.363 16.808 1.00 97.31 86 HIS A C 1
ATOM 681 O O . HIS A 1 86 ? 2.698 -9.512 15.583 1.00 97.31 86 HIS A O 1
ATOM 687 N N . PRO A 1 87 ? 2.013 -10.269 17.587 1.00 96.69 87 PRO A N 1
ATOM 688 C CA . PRO A 1 87 ? 1.527 -11.560 17.082 1.00 96.69 87 PRO A CA 1
ATOM 689 C C . PRO A 1 87 ? 0.636 -11.446 15.838 1.00 96.69 87 PRO A C 1
ATOM 691 O O . PRO A 1 87 ? 0.820 -12.173 14.866 1.00 96.69 87 PRO A O 1
ATOM 694 N N . LYS A 1 88 ? -0.275 -10.461 15.817 1.00 94.19 88 LYS A N 1
ATOM 695 C CA . LYS A 1 88 ? -1.120 -10.181 14.641 1.00 94.19 88 LYS A CA 1
ATOM 696 C C . LYS A 1 88 ? -0.317 -9.714 13.416 1.00 94.19 88 LYS A C 1
ATOM 698 O O . LYS A 1 88 ? -0.633 -10.120 12.305 1.00 94.19 88 LYS A O 1
ATOM 703 N N . SER A 1 89 ? 0.731 -8.908 13.609 1.00 94.88 89 SER A N 1
ATOM 704 C CA . SER A 1 89 ? 1.610 -8.449 12.520 1.00 94.88 89 SER A CA 1
ATOM 705 C C . SER A 1 89 ? 2.400 -9.622 11.938 1.00 94.88 89 SER A C 1
ATOM 707 O O . SER A 1 89 ? 2.389 -9.828 10.725 1.00 94.88 89 SER A O 1
ATOM 709 N N . LYS A 1 90 ? 2.993 -10.463 12.799 1.00 96.56 90 LYS A N 1
ATOM 710 C CA . LYS A 1 90 ? 3.680 -11.699 12.388 1.00 96.56 90 LYS A CA 1
ATOM 711 C C . LYS A 1 90 ? 2.758 -12.643 11.626 1.00 96.56 90 LYS A C 1
ATOM 713 O O . LYS A 1 90 ? 3.146 -13.161 10.585 1.00 96.56 90 LYS A O 1
ATOM 718 N N . PHE A 1 91 ? 1.536 -12.830 12.117 1.00 94.62 91 PHE A N 1
ATOM 719 C CA . PHE A 1 91 ? 0.551 -13.693 11.479 1.00 94.62 91 PHE A CA 1
ATOM 720 C C . PHE A 1 91 ? 0.149 -13.195 10.083 1.00 94.62 91 PHE A C 1
ATOM 722 O O . PHE A 1 91 ? 0.168 -13.971 9.138 1.00 94.62 91 PHE A O 1
ATOM 729 N N . ILE A 1 92 ? -0.161 -11.905 9.907 1.00 93.25 92 ILE A N 1
ATOM 730 C CA . ILE A 1 92 ? -0.485 -11.375 8.570 1.00 93.25 92 ILE A CA 1
ATOM 731 C C . ILE A 1 92 ? 0.727 -11.465 7.631 1.00 93.25 92 ILE A C 1
ATOM 733 O O . ILE A 1 92 ? 0.575 -11.811 6.459 1.00 93.25 92 ILE A O 1
ATOM 737 N N . ARG A 1 93 ? 1.939 -11.208 8.142 1.00 92.56 93 ARG A N 1
ATOM 738 C CA . ARG A 1 93 ? 3.182 -11.350 7.372 1.00 92.56 93 ARG A CA 1
ATOM 739 C C . ARG A 1 93 ? 3.434 -12.793 6.952 1.00 92.56 93 ARG A C 1
ATOM 741 O O . ARG A 1 93 ? 3.847 -13.000 5.822 1.00 92.56 93 ARG A O 1
ATOM 748 N N . SER A 1 94 ? 3.149 -13.786 7.795 1.00 93.94 94 SER A N 1
ATOM 749 C CA . SER A 1 94 ? 3.395 -15.190 7.444 1.00 93.94 94 SER A CA 1
ATOM 750 C C . SER A 1 94 ? 2.548 -15.669 6.260 1.00 93.94 94 SER A C 1
ATOM 752 O O . SER A 1 94 ? 2.980 -16.548 5.516 1.00 93.94 94 SER A O 1
ATOM 754 N N . LEU A 1 95 ? 1.390 -15.043 6.010 1.00 92.31 95 LEU A N 1
ATOM 755 C CA . LEU A 1 95 ? 0.550 -15.342 4.846 1.00 92.31 95 LEU A CA 1
ATOM 756 C C . LEU A 1 95 ? 1.251 -15.059 3.510 1.00 92.31 95 LEU A C 1
ATOM 758 O O . LEU A 1 95 ? 0.891 -15.675 2.507 1.00 92.31 95 LEU A O 1
ATOM 762 N N . CYS A 1 96 ? 2.260 -14.177 3.475 1.00 90.44 96 CYS A N 1
ATOM 763 C CA . CYS A 1 96 ? 2.977 -13.875 2.235 1.00 90.44 96 CYS A CA 1
ATOM 764 C C . CYS A 1 96 ? 3.825 -15.052 1.726 1.00 90.44 96 CYS A C 1
ATOM 766 O O . CYS A 1 96 ? 4.174 -15.075 0.548 1.00 90.44 96 CYS A O 1
ATOM 768 N N . TYR A 1 97 ? 4.116 -16.036 2.582 1.00 90.19 97 TYR A N 1
ATOM 769 C CA . TYR A 1 97 ? 4.883 -17.229 2.225 1.00 90.19 97 TYR A CA 1
ATOM 770 C C . TYR A 1 97 ? 4.013 -18.374 1.691 1.00 90.19 97 TYR A C 1
ATOM 772 O O . TYR A 1 97 ? 4.544 -19.412 1.306 1.00 90.19 97 TYR A O 1
ATOM 780 N N . LYS A 1 98 ? 2.684 -18.204 1.621 1.00 89.81 98 LYS A N 1
ATOM 781 C CA . LYS A 1 98 ? 1.809 -19.171 0.943 1.00 89.81 98 LYS A CA 1
ATOM 782 C C . LYS A 1 98 ? 2.067 -19.162 -0.570 1.00 89.81 98 LYS A C 1
ATOM 784 O O . LYS A 1 98 ? 2.196 -18.090 -1.174 1.00 89.81 98 LYS A O 1
ATOM 789 N N . GLY A 1 99 ? 2.153 -20.354 -1.164 1.00 85.69 99 GLY A N 1
ATOM 790 C CA . GLY A 1 99 ? 2.535 -20.551 -2.568 1.00 85.69 99 GLY A CA 1
ATOM 791 C C . GLY A 1 99 ? 1.502 -20.040 -3.577 1.00 85.69 99 GLY A C 1
ATOM 792 O O . GLY A 1 99 ? 1.873 -19.435 -4.574 1.00 85.69 99 GLY A O 1
ATOM 793 N N . ASP A 1 100 ? 0.217 -20.193 -3.275 1.00 85.62 100 ASP A N 1
ATOM 794 C CA . ASP A 1 100 ? -0.942 -19.867 -4.119 1.00 85.62 100 ASP A CA 1
ATOM 795 C C . ASP A 1 100 ? -1.658 -18.580 -3.675 1.00 85.62 100 ASP A C 1
ATOM 797 O O . ASP A 1 100 ? -2.861 -18.395 -3.870 1.00 85.62 100 ASP A O 1
ATOM 801 N N . ARG A 1 101 ? -0.918 -17.677 -3.022 1.00 92.00 101 ARG A N 1
ATOM 802 C CA . ARG A 1 101 ? -1.512 -16.481 -2.427 1.00 92.00 101 ARG A CA 1
ATOM 803 C C . ARG A 1 101 ? -2.172 -15.588 -3.477 1.00 92.00 101 ARG A C 1
ATOM 805 O O . ARG A 1 101 ? -1.569 -15.211 -4.481 1.00 92.00 101 ARG A O 1
ATOM 812 N N . SER A 1 102 ? -3.385 -15.165 -3.166 1.00 91.25 102 SER A N 1
ATOM 813 C CA . SER A 1 102 ? -4.174 -14.214 -3.943 1.00 91.25 102 SER A CA 1
ATOM 814 C C . SER A 1 102 ? -4.833 -13.214 -2.999 1.00 91.25 102 SER A C 1
ATOM 816 O O . SER A 1 102 ? -4.674 -13.299 -1.776 1.00 91.25 102 SER A O 1
ATOM 818 N N . TYR A 1 103 ? -5.614 -12.279 -3.540 1.00 90.12 103 TYR A N 1
ATOM 819 C CA . TYR A 1 103 ? -6.472 -11.437 -2.711 1.00 90.12 103 TYR A CA 1
ATOM 820 C C . TYR A 1 103 ? -7.343 -12.275 -1.753 1.00 90.12 103 TYR A C 1
ATOM 822 O O . TYR A 1 103 ? -7.475 -11.937 -0.577 1.00 90.12 103 TYR A O 1
ATOM 830 N N . GLY A 1 104 ? -7.823 -13.445 -2.198 1.00 90.50 104 GLY A N 1
ATOM 831 C CA . GLY A 1 104 ? -8.596 -14.390 -1.385 1.00 90.50 104 GLY A CA 1
ATOM 832 C C . GLY A 1 104 ? -7.902 -14.825 -0.088 1.00 90.50 104 GLY A C 1
ATOM 833 O O . GLY A 1 104 ? -8.564 -15.021 0.929 1.00 90.50 104 GLY A O 1
ATOM 834 N N . THR A 1 105 ? -6.565 -14.888 -0.071 1.00 92.06 105 THR A N 1
ATOM 835 C CA . THR A 1 105 ? -5.779 -15.191 1.139 1.00 92.06 105 THR A CA 1
ATOM 836 C C . THR A 1 105 ? -5.958 -14.133 2.231 1.00 92.06 105 THR A C 1
ATOM 838 O O . THR A 1 105 ? -5.901 -14.452 3.421 1.00 92.06 105 THR A O 1
ATOM 841 N N . TYR A 1 106 ? -6.181 -12.881 1.828 1.00 92.25 106 TYR A N 1
ATOM 842 C CA . TYR A 1 106 ? -6.310 -11.727 2.714 1.00 92.25 106 TYR A CA 1
ATOM 843 C C . TYR A 1 106 ? -7.758 -11.259 2.888 1.00 92.25 106 TYR A C 1
ATOM 845 O O . TYR A 1 106 ? -8.048 -10.566 3.865 1.00 92.25 106 TYR A O 1
ATOM 853 N N . LYS A 1 107 ? -8.661 -11.676 1.989 1.00 91.44 107 LYS A N 1
ATOM 854 C CA . LYS A 1 107 ? -10.066 -11.260 1.918 1.00 91.44 107 LYS A CA 1
ATOM 855 C C . LYS A 1 107 ? -10.734 -11.238 3.287 1.00 91.44 107 LYS A C 1
ATOM 857 O O . LYS A 1 107 ? -11.166 -10.183 3.709 1.00 91.44 107 LYS A O 1
ATOM 862 N N . ARG A 1 108 ? -10.681 -12.330 4.058 1.00 90.06 108 ARG A N 1
ATOM 863 C CA . ARG A 1 108 ? -11.329 -12.419 5.388 1.00 90.06 108 ARG A CA 1
ATOM 864 C C . ARG A 1 108 ? -10.871 -11.383 6.431 1.00 90.06 108 ARG A C 1
ATOM 866 O O . ARG A 1 108 ? -11.501 -11.239 7.474 1.00 90.06 108 ARG A O 1
ATOM 873 N N . PHE A 1 109 ? -9.717 -10.747 6.225 1.00 88.75 109 PHE A N 1
ATOM 874 C CA . PHE A 1 109 ? -9.181 -9.720 7.125 1.00 88.75 109 PHE A CA 1
ATOM 875 C C . PHE A 1 109 ? -9.446 -8.303 6.610 1.00 88.75 109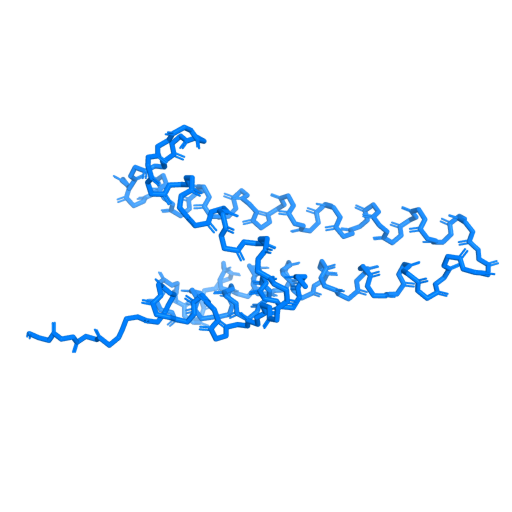 PHE A C 1
ATOM 877 O O . PHE A 1 109 ? -9.538 -7.376 7.412 1.00 88.75 109 PHE A O 1
ATOM 884 N N . LEU A 1 110 ? -9.546 -8.142 5.287 1.00 89.00 110 LEU A N 1
ATOM 885 C CA . LEU A 1 110 ? -9.752 -6.863 4.598 1.00 89.00 110 LEU A CA 1
ATOM 886 C C . LEU A 1 110 ? -11.220 -6.580 4.297 1.00 89.00 110 LEU A C 1
ATOM 888 O O . LEU A 1 110 ? -11.620 -5.424 4.244 1.00 89.00 110 LEU A O 1
ATOM 892 N N . GLU A 1 111 ? -12.013 -7.628 4.156 1.00 88.88 111 GLU A N 1
ATOM 893 C CA . GLU A 1 111 ? -13.461 -7.670 4.067 1.00 88.88 111 GLU A CA 1
ATOM 894 C C . GLU A 1 111 ? -13.899 -8.494 5.273 1.00 88.88 111 GLU A C 1
ATOM 896 O O . GLU A 1 111 ? -13.702 -9.706 5.329 1.00 88.88 111 GLU A O 1
ATOM 901 N N . LYS A 1 112 ? -14.426 -7.838 6.302 1.00 71.44 112 LYS A N 1
ATOM 902 C CA . LYS A 1 112 ? -15.237 -8.570 7.269 1.00 71.44 112 LYS A CA 1
ATOM 903 C C . LYS A 1 112 ? -16.671 -8.460 6.785 1.00 71.44 112 LYS A C 1
ATOM 905 O O . LYS A 1 112 ? -17.133 -7.335 6.595 1.00 71.44 112 LYS A O 1
ATOM 910 N N . GLU A 1 113 ? -17.341 -9.603 6.644 1.00 56.28 113 GLU A N 1
ATOM 911 C CA . GLU A 1 113 ? -18.777 -9.671 6.895 1.00 56.28 113 GLU A CA 1
ATOM 912 C C . GLU A 1 113 ? -19.002 -9.022 8.262 1.00 56.28 113 GLU A C 1
ATOM 914 O O . GLU A 1 113 ? -18.399 -9.409 9.269 1.00 56.28 113 GLU A O 1
ATOM 919 N N . THR A 1 114 ? -19.783 -7.952 8.277 1.00 40.34 114 THR A N 1
ATOM 920 C CA . THR A 1 114 ? -20.476 -7.502 9.476 1.00 40.34 114 THR A CA 1
ATOM 921 C C . THR A 1 114 ? -21.345 -8.662 9.945 1.00 40.34 114 THR A C 1
ATOM 923 O O . THR A 1 114 ? -22.468 -8.820 9.485 1.00 40.34 114 THR A O 1
ATOM 926 N N . SER A 1 115 ? -20.807 -9.525 10.803 1.00 36.22 115 SER A N 1
ATOM 927 C CA . SER A 1 115 ? -21.652 -10.223 11.761 1.00 36.22 115 SER A CA 1
ATOM 928 C C . SER A 1 115 ? -22.053 -9.166 12.781 1.00 36.22 115 SER A C 1
ATOM 930 O O . SER A 1 115 ? -21.205 -8.700 13.550 1.00 36.22 115 SER A O 1
ATOM 932 N N . GLU A 1 116 ? -23.295 -8.706 12.641 1.00 33.38 116 GLU A N 1
ATOM 933 C CA . GLU A 1 116 ? -24.060 -8.056 13.707 1.00 33.38 116 GLU A CA 1
ATOM 934 C C . GLU A 1 116 ? -24.069 -8.916 14.978 1.00 33.38 116 GLU A C 1
ATOM 936 O O . GLU A 1 116 ? -24.033 -10.166 14.855 1.00 33.38 116 GLU A O 1
#

Radius of gyration: 15.74 Å; Cα contacts (8 Å, |Δi|>4): 94; chains: 1; bounding box: 43×34×40 Å

Solvent-accessible surface area (backbone atoms only — not comparable to full-atom values): 6421 Å² total; per-residue (Å²): 109,51,62,41,50,28,56,50,43,46,48,42,32,70,73,78,33,59,85,86,38,70,64,30,56,48,47,44,46,22,31,45,49,19,33,51,26,43,55,53,15,58,66,28,55,85,78,34,63,70,56,15,55,51,27,43,50,52,15,50,52,26,48,50,52,37,48,50,53,55,51,47,54,29,58,79,68,73,45,83,81,75,52,76,84,35,69,69,46,45,53,63,56,56,54,72,73,47,91,84,63,50,53,76,76,48,37,75,79,68,48,67,82,82,77,125
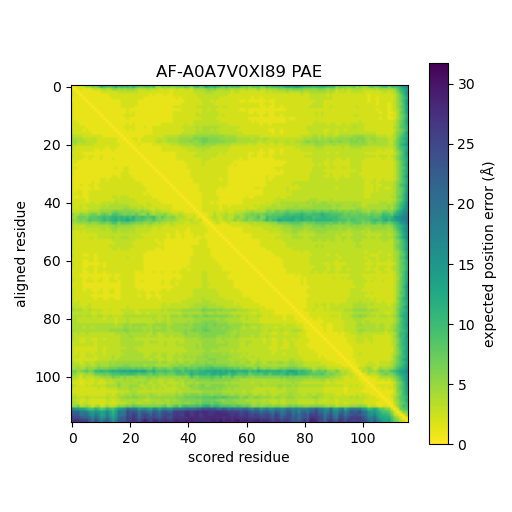
Foldseek 3Di:
DLQLQLVLLLLLCVVQNPPPDPLSVLLNVLSVLLSVLCVVLVVCPVPDPVSNVVSNVRSVVSVVVNVVSVVVSCVVVVHDDDDCPRPVNVVVVVLVPDPPDDNVSCCCVSDPDPPD

Secondary structure (DSSP, 8-state):
-HHHHHHHHHHHHHHHS-TTSHHHHHHHHHHHHHHHHHHHHHHHTTT-HHHHHHHHHHHHHHHHHHHHHHHHHHHHTTPPPPPTTSHHHHHHHHGGG-TT--HHHHHHHHS-----